Protein AF-A0A9E3L6K5-F1 (afdb_monomer_lite)

Foldseek 3Di:
DDPVVVVVCVVCVVVVVVVVVVVVVVVVVVVVVVVVVVVVLVVVCVVCVVLLVLLLVLLVVLLVLLVQCLPPDCPDPSNVVSVVVLVVSLPPSVVVRADPQLNVLSVQLVVVVVCVVVDVDDSVSSVVSSVSNNVRSVVSNCVVVVVSVPDPD

Structure (mmCIF, N/CA/C/O backbone):
data_AF-A0A9E3L6K5-F1
#
_entry.id   AF-A0A9E3L6K5-F1
#
loop_
_atom_site.group_PDB
_atom_site.id
_atom_site.type_symbol
_atom_site.label_atom_id
_atom_site.label_alt_id
_atom_site.label_comp_id
_atom_site.label_asym_id
_atom_site.label_entity_id
_atom_site.label_seq_id
_atom_site.pdbx_PDB_ins_code
_atom_site.Cartn_x
_atom_site.Cartn_y
_atom_site.Cartn_z
_atom_site.occupancy
_atom_site.B_iso_or_equiv
_atom_site.auth_seq_id
_atom_site.auth_comp_id
_atom_site.auth_asym_id
_atom_site.auth_atom_id
_atom_site.pdbx_PDB_model_num
ATOM 1 N N . MET A 1 1 ? 64.527 -4.926 -43.578 1.00 55.56 1 MET A N 1
ATOM 2 C CA . MET A 1 1 ? 63.138 -5.285 -43.937 1.00 55.56 1 MET A CA 1
ATOM 3 C C . MET A 1 1 ? 63.148 -5.654 -45.409 1.00 55.56 1 MET A C 1
ATOM 5 O O . MET A 1 1 ? 63.644 -4.850 -46.189 1.00 55.56 1 MET A O 1
ATOM 9 N N . SER A 1 2 ? 62.782 -6.885 -45.779 1.00 75.31 2 SER A N 1
ATOM 10 C CA . SER A 1 2 ? 62.914 -7.322 -47.176 1.00 75.31 2 SER A CA 1
ATOM 11 C C . SER A 1 2 ? 61.797 -6.709 -48.038 1.00 75.31 2 SER A C 1
ATOM 13 O O . SER A 1 2 ? 60.708 -6.441 -47.515 1.00 75.31 2 SER A O 1
ATOM 15 N N . PRO A 1 3 ? 62.021 -6.497 -49.347 1.00 75.12 3 PRO A N 1
ATOM 16 C CA . PRO A 1 3 ? 60.997 -5.976 -50.257 1.00 75.12 3 PRO A CA 1
ATOM 17 C C . PRO A 1 3 ? 59.702 -6.804 -50.235 1.00 75.12 3 PRO A C 1
ATOM 19 O O . PRO A 1 3 ? 58.607 -6.257 -50.351 1.00 75.12 3 PRO A O 1
ATOM 22 N N . GLU A 1 4 ? 59.819 -8.113 -50.002 1.00 68.44 4 GLU A N 1
ATOM 23 C CA . GLU A 1 4 ? 58.682 -9.033 -49.901 1.00 68.44 4 GLU A CA 1
ATOM 24 C C . GLU A 1 4 ? 57.851 -8.811 -48.632 1.00 68.44 4 GLU A C 1
ATOM 26 O O . GLU A 1 4 ? 56.624 -8.794 -48.699 1.00 68.44 4 GLU A O 1
ATOM 31 N N . THR A 1 5 ? 58.494 -8.543 -47.487 1.00 59.88 5 THR A N 1
ATOM 32 C CA . THR A 1 5 ? 57.771 -8.212 -46.245 1.00 59.88 5 THR A CA 1
ATOM 33 C C . THR A 1 5 ? 57.036 -6.876 -46.322 1.00 59.88 5 THR A C 1
ATOM 35 O O . THR A 1 5 ? 55.954 -6.747 -45.759 1.00 59.88 5 THR A O 1
ATOM 38 N N . ALA A 1 6 ? 57.576 -5.894 -47.050 1.00 65.00 6 ALA A N 1
ATOM 39 C CA . ALA A 1 6 ? 56.924 -4.598 -47.223 1.00 65.00 6 ALA A CA 1
ATOM 40 C C . ALA A 1 6 ? 55.664 -4.718 -48.094 1.00 65.00 6 ALA A C 1
ATOM 42 O O . ALA A 1 6 ? 54.616 -4.207 -47.710 1.00 65.00 6 ALA A O 1
ATOM 43 N N . LYS A 1 7 ? 55.751 -5.464 -49.205 1.00 64.06 7 LYS A N 1
ATOM 44 C CA . LYS A 1 7 ? 54.631 -5.697 -50.127 1.00 64.06 7 LYS A CA 1
ATOM 45 C C . LYS A 1 7 ? 53.486 -6.479 -49.469 1.00 64.06 7 LYS A C 1
ATOM 47 O O . LYS A 1 7 ? 52.335 -6.072 -49.583 1.00 64.06 7 LYS A O 1
ATOM 52 N N . PHE A 1 8 ? 53.806 -7.529 -48.708 1.00 59.72 8 PHE A N 1
ATOM 53 C CA . PHE A 1 8 ? 52.830 -8.328 -47.953 1.00 59.72 8 PHE A CA 1
ATOM 54 C C . PHE A 1 8 ? 52.080 -7.503 -46.892 1.00 59.72 8 PHE A C 1
ATOM 56 O O . PHE A 1 8 ? 50.870 -7.646 -46.734 1.00 59.72 8 PHE A O 1
ATOM 63 N N . ILE A 1 9 ? 52.771 -6.589 -46.198 1.00 60.22 9 ILE A N 1
ATOM 64 C CA . ILE A 1 9 ? 52.148 -5.696 -45.207 1.00 60.22 9 ILE A CA 1
ATOM 65 C C . ILE A 1 9 ? 51.209 -4.683 -45.883 1.00 60.22 9 ILE A C 1
ATOM 67 O O . ILE A 1 9 ? 50.095 -4.480 -45.397 1.00 60.22 9 ILE A O 1
ATOM 71 N N . THR A 1 10 ? 51.606 -4.073 -47.006 1.00 63.47 10 THR A N 1
ATOM 72 C CA . THR A 1 10 ? 50.730 -3.150 -47.755 1.00 63.47 10 THR A CA 1
ATOM 73 C C . THR A 1 10 ? 49.541 -3.842 -48.409 1.00 63.47 10 THR A C 1
ATOM 75 O O . THR A 1 10 ? 48.474 -3.240 -48.463 1.00 63.47 10 THR A O 1
ATOM 78 N N . ASP A 1 11 ? 49.683 -5.094 -48.846 1.00 64.75 11 ASP A N 1
ATOM 79 C CA . ASP A 1 11 ? 48.582 -5.846 -49.453 1.00 64.75 11 ASP A CA 1
ATOM 80 C C . ASP A 1 11 ? 47.553 -6.304 -48.403 1.00 64.75 11 ASP A C 1
ATOM 82 O O . ASP A 1 11 ? 46.368 -6.357 -48.708 1.00 64.75 11 ASP A O 1
ATOM 86 N N . ILE A 1 12 ? 47.958 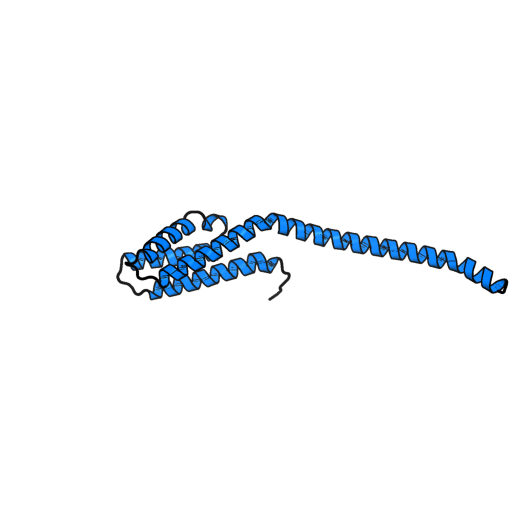-6.571 -47.150 1.00 58.19 12 ILE A N 1
ATOM 87 C CA . ILE A 1 12 ? 47.061 -7.033 -46.065 1.00 58.19 12 ILE A CA 1
ATOM 88 C C . ILE A 1 12 ? 46.442 -5.876 -45.260 1.00 58.19 12 ILE A C 1
ATOM 90 O O . ILE A 1 12 ? 45.324 -5.991 -44.750 1.00 58.19 12 ILE A O 1
ATOM 94 N N . SER A 1 13 ? 47.135 -4.736 -45.174 1.00 62.00 13 SER A N 1
ATOM 95 C CA . SER A 1 13 ? 46.684 -3.508 -44.499 1.00 62.00 13 SER A CA 1
ATOM 96 C C . SER A 1 13 ? 45.252 -3.048 -44.858 1.00 62.00 13 SER A C 1
ATOM 98 O O . SER A 1 13 ? 44.471 -2.778 -43.932 1.00 62.00 13 SER A O 1
ATOM 100 N N . PRO A 1 14 ? 44.836 -2.984 -46.141 1.00 66.06 14 PRO A N 1
ATOM 101 C CA . PRO A 1 14 ? 43.479 -2.574 -46.495 1.00 66.06 14 PRO A CA 1
ATOM 102 C C . PRO A 1 14 ? 42.423 -3.602 -46.070 1.00 66.06 14 PRO A C 1
ATOM 104 O O . PRO A 1 14 ? 41.329 -3.203 -45.676 1.00 66.06 14 PRO A O 1
ATOM 107 N N . PHE A 1 15 ? 42.747 -4.902 -46.055 1.00 66.50 15 PHE A N 1
ATOM 108 C CA . PHE A 1 15 ? 41.830 -5.941 -45.568 1.00 66.50 15 PHE A CA 1
ATOM 109 C C . PHE A 1 15 ? 41.621 -5.856 -44.053 1.00 66.50 15 PHE A C 1
ATOM 111 O O . PHE A 1 15 ? 40.489 -5.978 -43.587 1.00 66.50 15 PHE A O 1
ATOM 118 N N . GLY A 1 16 ? 42.679 -5.576 -43.285 1.00 71.12 16 GLY A N 1
ATOM 119 C CA . GLY A 1 16 ? 42.566 -5.329 -41.843 1.00 71.12 16 GLY A CA 1
ATOM 120 C C . GLY A 1 16 ? 41.724 -4.089 -41.524 1.00 71.12 16 GLY A C 1
ATOM 121 O O . GLY A 1 16 ? 40.892 -4.115 -40.617 1.00 71.12 16 GLY A O 1
ATOM 122 N N . THR A 1 17 ? 41.885 -3.027 -42.317 1.00 75.75 17 THR A N 1
ATOM 123 C CA . THR A 1 17 ? 41.154 -1.763 -42.136 1.00 75.75 17 THR A CA 1
ATOM 124 C C . THR A 1 17 ? 39.678 -1.914 -42.508 1.00 75.75 17 THR A C 1
ATOM 126 O O . THR A 1 17 ? 38.808 -1.550 -41.719 1.00 75.75 17 THR A O 1
ATOM 129 N N . ALA A 1 18 ? 39.380 -2.523 -43.660 1.00 77.44 18 ALA A N 1
ATOM 130 C CA . ALA A 1 18 ? 38.011 -2.778 -44.103 1.00 77.44 18 ALA A CA 1
ATOM 131 C C . ALA A 1 18 ? 37.250 -3.687 -43.123 1.00 77.44 18 ALA A C 1
ATOM 133 O O . ALA A 1 18 ? 36.101 -3.402 -42.779 1.00 77.44 18 ALA A O 1
ATOM 134 N N . LEU A 1 19 ? 37.899 -4.742 -42.616 1.00 78.88 19 LEU A N 1
ATOM 135 C CA . LEU A 1 19 ? 37.306 -5.632 -41.619 1.00 78.88 19 LEU A CA 1
ATOM 136 C C . LEU A 1 19 ? 36.992 -4.889 -40.312 1.00 78.88 19 LEU A C 1
ATOM 138 O O . LEU A 1 19 ? 35.889 -5.028 -39.783 1.00 78.88 19 LEU A O 1
ATOM 142 N N . ALA A 1 20 ? 37.916 -4.062 -39.815 1.00 81.44 20 ALA A N 1
ATOM 143 C CA . ALA A 1 20 ? 37.701 -3.269 -38.606 1.00 81.44 20 ALA A CA 1
ATOM 144 C C . ALA A 1 20 ? 36.533 -2.279 -38.757 1.00 81.44 20 ALA A C 1
ATOM 146 O O . ALA A 1 20 ? 35.725 -2.142 -37.837 1.00 81.44 20 ALA A O 1
ATOM 147 N N . THR A 1 21 ? 36.390 -1.632 -39.921 1.00 87.06 21 THR A N 1
ATOM 148 C CA . THR A 1 21 ? 35.259 -0.733 -40.203 1.00 87.06 21 THR A CA 1
ATOM 149 C C . THR A 1 21 ? 33.921 -1.472 -40.174 1.00 87.06 21 THR A C 1
ATOM 151 O O . THR A 1 21 ? 32.975 -0.988 -39.553 1.00 87.06 21 THR A O 1
ATOM 154 N N . VAL A 1 22 ? 33.832 -2.657 -40.790 1.00 88.06 22 VAL A N 1
ATOM 155 C CA . VAL A 1 22 ? 32.596 -3.460 -40.802 1.00 88.06 22 VAL A CA 1
ATOM 156 C C . VAL A 1 22 ? 32.246 -3.949 -39.398 1.00 88.06 22 VAL A C 1
ATOM 158 O O . VAL A 1 22 ? 31.102 -3.806 -38.968 1.00 88.06 22 VAL A O 1
ATOM 161 N N . VAL A 1 23 ? 33.223 -4.469 -38.652 1.00 89.38 23 VAL A N 1
ATOM 162 C CA . VAL A 1 23 ? 33.015 -4.920 -37.266 1.00 89.38 23 VAL A CA 1
ATOM 163 C C . VAL A 1 23 ? 32.563 -3.759 -36.377 1.00 89.38 23 VAL A C 1
ATOM 165 O O . VAL A 1 23 ? 31.603 -3.908 -35.621 1.00 89.38 23 VAL A O 1
ATOM 168 N N . GLY A 1 24 ? 33.192 -2.587 -36.507 1.00 89.81 24 GLY A N 1
ATOM 169 C CA . GLY A 1 24 ? 32.792 -1.377 -35.791 1.00 89.81 24 GLY A CA 1
ATOM 170 C C . GLY A 1 24 ? 31.364 -0.942 -36.127 1.00 89.81 24 GLY A C 1
ATOM 171 O O . GLY A 1 24 ? 30.572 -0.685 -35.222 1.00 89.81 24 GLY A O 1
ATOM 172 N N . ALA A 1 25 ? 30.996 -0.929 -37.411 1.00 92.25 25 ALA A N 1
ATOM 173 C CA . ALA A 1 25 ? 29.647 -0.577 -37.853 1.00 92.25 25 ALA A CA 1
ATOM 174 C C . ALA A 1 25 ? 28.583 -1.554 -37.321 1.00 92.25 25 ALA A C 1
ATOM 176 O O . ALA A 1 25 ? 27.535 -1.120 -36.841 1.00 92.25 25 ALA A O 1
ATOM 177 N N . VAL A 1 26 ? 28.863 -2.863 -37.339 1.00 92.12 26 VAL A N 1
ATOM 178 C CA . VAL A 1 26 ? 27.971 -3.889 -36.774 1.00 92.12 26 VAL A CA 1
ATOM 179 C C . VAL A 1 26 ? 27.826 -3.715 -35.261 1.00 92.12 26 VAL A C 1
ATOM 181 O O . VAL A 1 26 ? 26.710 -3.763 -34.746 1.00 92.12 26 VAL A O 1
ATOM 184 N N . TRP A 1 27 ? 28.922 -3.463 -34.541 1.00 93.06 27 TRP A N 1
ATOM 185 C CA . TRP A 1 27 ? 28.885 -3.212 -33.099 1.00 93.06 27 TRP A CA 1
ATOM 186 C C . TRP A 1 27 ? 28.060 -1.968 -32.747 1.00 93.06 27 TRP A C 1
ATOM 188 O O . TRP A 1 27 ? 27.216 -2.018 -31.849 1.00 93.06 27 TRP A O 1
ATOM 198 N N . ILE A 1 28 ? 28.247 -0.867 -33.482 1.00 92.69 28 ILE A N 1
ATOM 199 C CA . ILE A 1 28 ? 27.463 0.365 -33.323 1.00 92.69 28 ILE A CA 1
ATOM 200 C C . ILE A 1 28 ? 25.979 0.093 -33.590 1.00 92.69 28 ILE A C 1
ATOM 202 O O . ILE A 1 28 ? 25.136 0.483 -32.787 1.00 92.69 28 ILE A O 1
ATOM 206 N N . ALA A 1 29 ? 25.642 -0.626 -34.665 1.00 89.56 29 ALA A N 1
ATOM 207 C CA . ALA A 1 29 ? 24.254 -0.966 -34.967 1.00 89.56 29 ALA A CA 1
ATOM 208 C C . ALA A 1 29 ? 23.626 -1.805 -33.841 1.00 89.56 29 ALA A C 1
ATOM 210 O O . ALA A 1 29 ? 22.554 -1.469 -33.337 1.00 89.56 29 ALA A O 1
ATOM 211 N N . LEU A 1 30 ? 24.311 -2.861 -33.387 1.00 89.44 30 LEU A N 1
ATOM 212 C CA . LEU A 1 30 ? 23.829 -3.721 -32.303 1.00 89.44 30 LEU A CA 1
ATOM 213 C C . LEU A 1 30 ? 23.633 -2.952 -30.991 1.00 89.44 30 LEU A C 1
ATOM 215 O O . LEU A 1 30 ? 22.612 -3.126 -30.327 1.00 89.44 30 LEU A O 1
ATOM 219 N N . THR A 1 31 ? 24.589 -2.104 -30.610 1.00 88.88 31 THR A N 1
ATOM 220 C CA . THR A 1 31 ? 24.503 -1.305 -29.377 1.00 88.88 31 THR A CA 1
ATOM 221 C C . THR A 1 31 ? 23.418 -0.237 -29.461 1.00 88.88 31 THR A C 1
ATOM 223 O O . THR A 1 31 ? 22.675 -0.065 -28.499 1.00 88.88 31 THR A O 1
ATOM 226 N N . TYR A 1 32 ? 23.242 0.406 -30.615 1.00 86.38 32 TYR A N 1
ATOM 227 C CA . TYR A 1 32 ? 22.177 1.381 -30.842 1.00 86.38 32 TYR A CA 1
ATOM 228 C C . TYR A 1 32 ? 20.780 0.751 -30.740 1.00 86.38 32 TYR A C 1
ATOM 230 O O . TYR A 1 32 ? 19.917 1.269 -30.030 1.00 86.38 32 TYR A O 1
ATOM 238 N N . PHE A 1 33 ? 20.557 -0.402 -31.383 1.00 83.69 33 PHE A N 1
ATOM 239 C CA . PHE A 1 33 ? 19.268 -1.100 -31.305 1.00 83.69 33 PHE A CA 1
ATOM 240 C C . PHE A 1 33 ? 18.977 -1.673 -29.912 1.00 83.69 33 PHE A C 1
ATOM 242 O O . PHE A 1 33 ? 17.814 -1.706 -29.508 1.00 83.69 33 PHE A O 1
ATOM 249 N N . ARG A 1 34 ? 20.002 -2.105 -29.163 1.00 78.81 34 ARG A N 1
ATOM 250 C CA . ARG A 1 34 ? 19.847 -2.506 -27.753 1.00 78.81 34 ARG A CA 1
ATOM 251 C C . ARG A 1 34 ? 19.511 -1.301 -26.869 1.00 78.81 34 ARG A C 1
ATOM 253 O O . ARG A 1 34 ? 18.480 -1.313 -26.207 1.00 78.81 34 ARG A O 1
ATOM 260 N N . GLY A 1 35 ? 20.289 -0.223 -26.965 1.00 77.69 35 GLY A N 1
ATOM 261 C CA . GLY A 1 35 ? 20.095 0.987 -26.164 1.00 77.69 35 GLY A CA 1
ATOM 262 C C . GLY A 1 35 ? 18.750 1.679 -26.396 1.00 77.69 35 GLY A C 1
ATOM 263 O O . GLY A 1 35 ? 18.174 2.216 -25.456 1.00 77.69 35 GLY A O 1
ATOM 264 N N . GLN A 1 36 ? 18.195 1.630 -27.613 1.00 79.06 36 GLN A N 1
ATOM 265 C CA . GLN A 1 36 ? 16.855 2.169 -27.871 1.00 79.06 36 GLN A CA 1
ATOM 266 C C . GLN A 1 36 ? 15.744 1.409 -27.139 1.00 79.06 36 GLN A C 1
ATOM 268 O O . GLN A 1 36 ? 14.805 2.039 -26.652 1.00 79.06 36 GLN A O 1
ATOM 273 N N . LYS A 1 37 ? 15.841 0.077 -27.045 1.00 74.81 37 LYS A N 1
ATOM 274 C CA . LYS A 1 37 ? 14.852 -0.730 -26.315 1.00 74.81 37 LYS A CA 1
ATOM 275 C C . LYS A 1 37 ? 14.910 -0.433 -24.820 1.00 74.81 37 LYS A C 1
ATOM 277 O O . LYS A 1 37 ? 13.872 -0.161 -24.221 1.00 74.81 37 LYS A O 1
ATOM 282 N N . ASP A 1 38 ? 16.114 -0.392 -24.260 1.00 77.62 38 ASP A N 1
ATOM 283 C CA . ASP A 1 38 ? 16.318 -0.114 -22.837 1.00 77.62 38 ASP A CA 1
ATOM 284 C C . ASP A 1 38 ? 15.869 1.312 -22.480 1.00 77.62 38 ASP A C 1
ATOM 286 O O . ASP A 1 38 ? 15.168 1.521 -21.492 1.00 77.62 38 ASP A O 1
ATOM 290 N N . ALA A 1 39 ? 16.174 2.297 -23.333 1.00 79.88 39 ALA A N 1
ATOM 291 C CA . ALA A 1 39 ? 15.734 3.677 -23.144 1.00 79.88 39 ALA A CA 1
ATOM 292 C C . ALA A 1 39 ? 14.208 3.837 -23.241 1.00 79.88 39 ALA A C 1
ATOM 294 O O . ALA A 1 39 ? 13.635 4.659 -22.526 1.00 79.88 39 ALA A O 1
ATOM 295 N N . ALA A 1 40 ? 13.533 3.077 -24.110 1.00 79.25 40 ALA A N 1
ATOM 296 C CA . ALA A 1 40 ? 12.075 3.111 -24.216 1.00 79.25 40 ALA A CA 1
ATOM 297 C C . ALA A 1 40 ? 11.401 2.537 -22.959 1.00 79.25 40 ALA A C 1
ATOM 299 O O . ALA A 1 40 ? 10.480 3.157 -22.429 1.00 79.25 40 ALA A O 1
ATOM 300 N N . ILE A 1 41 ? 11.897 1.406 -22.446 1.00 78.06 41 ILE A N 1
ATOM 301 C CA . ILE A 1 41 ? 11.411 0.801 -21.196 1.00 78.06 41 ILE A CA 1
ATOM 302 C C . ILE A 1 41 ? 11.649 1.754 -20.018 1.00 78.06 41 ILE A C 1
ATOM 304 O O . ILE A 1 41 ? 10.723 2.031 -19.257 1.00 78.06 41 ILE A O 1
ATOM 308 N N . ALA A 1 42 ? 12.850 2.333 -19.917 1.00 81.25 42 ALA A N 1
ATOM 309 C CA . ALA A 1 42 ? 13.186 3.285 -18.862 1.00 81.25 42 ALA A CA 1
ATOM 310 C C . ALA A 1 42 ? 12.287 4.533 -18.889 1.00 81.25 42 ALA A C 1
ATOM 312 O O . ALA A 1 42 ? 11.819 4.973 -17.845 1.00 81.25 42 ALA A O 1
ATOM 313 N N . ARG A 1 43 ? 11.977 5.083 -20.071 1.00 81.56 43 ARG A N 1
ATOM 314 C CA . ARG A 1 43 ? 11.059 6.232 -20.198 1.00 81.56 43 ARG A CA 1
ATOM 315 C C . ARG A 1 43 ? 9.638 5.897 -19.760 1.00 81.56 43 ARG A C 1
ATOM 317 O O . ARG A 1 43 ? 9.004 6.720 -19.107 1.00 81.56 43 ARG A O 1
ATOM 324 N N . LEU A 1 44 ? 9.139 4.712 -20.112 1.00 80.38 44 LEU A N 1
ATOM 325 C CA . LEU A 1 44 ? 7.821 4.260 -19.664 1.00 80.38 44 LEU A CA 1
ATOM 326 C C . LEU A 1 44 ? 7.788 4.114 -18.140 1.00 80.38 44 LEU A C 1
ATOM 328 O O . LEU A 1 44 ? 6.845 4.584 -17.508 1.00 80.38 44 LEU A O 1
ATOM 332 N N . PHE A 1 45 ? 8.833 3.542 -17.546 1.00 79.94 45 PHE A N 1
ATOM 333 C CA . PHE A 1 45 ? 8.953 3.433 -16.095 1.00 79.94 45 PHE A CA 1
ATOM 334 C C . PHE A 1 45 ? 9.009 4.806 -15.410 1.00 79.94 45 PHE A C 1
ATOM 336 O O . PHE A 1 45 ? 8.184 5.087 -14.543 1.00 79.94 45 PHE A O 1
ATOM 343 N N . GLU A 1 46 ? 9.894 5.702 -15.854 1.00 84.88 46 GLU A N 1
ATOM 344 C CA . GLU A 1 46 ? 10.001 7.066 -15.313 1.00 84.88 46 GLU A CA 1
ATOM 345 C C . GLU A 1 46 ? 8.689 7.852 -15.461 1.00 84.88 46 GLU A C 1
ATOM 347 O O . GLU A 1 46 ? 8.328 8.620 -14.574 1.00 84.88 46 GLU A O 1
ATOM 352 N N . SER A 1 47 ? 7.913 7.618 -16.527 1.00 88.19 47 SER A N 1
ATOM 353 C CA . SER A 1 47 ? 6.593 8.245 -16.687 1.00 88.19 47 SER A CA 1
ATOM 354 C C . SER A 1 47 ? 5.541 7.734 -15.693 1.00 88.19 47 SER A C 1
ATOM 356 O O . SER A 1 47 ? 4.639 8.481 -15.321 1.00 88.19 47 SER A O 1
ATOM 358 N N . ARG A 1 48 ? 5.658 6.477 -15.239 1.00 89.12 48 ARG A N 1
ATOM 359 C CA . ARG A 1 48 ? 4.750 5.852 -14.258 1.00 89.12 48 ARG A CA 1
ATOM 360 C C . ARG A 1 48 ? 5.199 6.060 -12.813 1.00 89.12 48 ARG A C 1
ATOM 362 O O . ARG A 1 48 ? 4.396 5.893 -11.900 1.00 89.12 48 ARG A O 1
ATOM 369 N N . LYS A 1 49 ? 6.456 6.446 -12.601 1.00 89.88 49 LYS A N 1
ATOM 370 C CA . LYS A 1 49 ? 7.064 6.627 -11.282 1.00 89.88 49 LYS A CA 1
ATOM 371 C C . LYS A 1 49 ? 6.242 7.500 -10.319 1.00 89.88 49 LYS A C 1
ATOM 373 O O . LYS A 1 49 ? 6.045 7.042 -9.198 1.00 89.88 49 LYS A O 1
ATOM 378 N N . PRO A 1 50 ? 5.667 8.657 -10.716 1.00 93.62 50 PRO A N 1
ATOM 379 C CA . PRO A 1 50 ? 4.859 9.461 -9.793 1.00 93.62 50 PRO A CA 1
ATOM 380 C C . PRO A 1 50 ? 3.633 8.714 -9.251 1.00 93.62 50 PRO A C 1
ATOM 382 O O . PRO A 1 50 ? 3.278 8.859 -8.084 1.00 93.62 50 PRO A O 1
ATOM 385 N N . PHE A 1 51 ? 2.998 7.891 -10.091 1.00 93.25 51 PHE A N 1
ATOM 386 C CA . PHE A 1 51 ? 1.865 7.063 -9.683 1.00 93.25 51 PHE A CA 1
ATOM 387 C C . PHE A 1 51 ? 2.310 5.950 -8.728 1.00 93.25 51 PHE A C 1
ATOM 389 O O . PHE A 1 51 ? 1.697 5.763 -7.682 1.00 93.25 51 PHE A O 1
ATOM 396 N N . LEU A 1 52 ? 3.403 5.254 -9.055 1.00 92.50 52 LEU A N 1
ATOM 397 C CA . LEU A 1 52 ? 3.941 4.175 -8.221 1.00 92.50 52 LEU A CA 1
ATOM 398 C C . LEU A 1 52 ? 4.377 4.686 -6.841 1.00 92.50 52 LEU A C 1
ATOM 400 O O . LEU A 1 52 ? 4.082 4.057 -5.828 1.00 92.50 52 LEU A O 1
ATOM 404 N N . GLU A 1 53 ? 5.032 5.846 -6.780 1.00 94.38 53 GLU A N 1
ATOM 405 C CA . GLU A 1 53 ? 5.429 6.487 -5.522 1.00 94.38 53 GLU A CA 1
ATOM 406 C C . GLU A 1 53 ? 4.214 6.876 -4.669 1.00 94.38 53 GLU A C 1
ATOM 408 O O . GLU A 1 53 ? 4.214 6.642 -3.457 1.00 94.38 53 GLU A O 1
ATOM 413 N N . LEU A 1 54 ? 3.158 7.418 -5.289 1.00 95.81 54 LEU A N 1
ATOM 414 C CA . LEU A 1 54 ? 1.904 7.715 -4.596 1.00 95.81 54 LEU A CA 1
ATOM 415 C C . LEU A 1 54 ? 1.242 6.437 -4.065 1.00 95.81 54 LEU A C 1
ATOM 417 O O . LEU A 1 54 ? 0.833 6.407 -2.905 1.00 95.81 54 LEU A O 1
ATOM 421 N N . GLN A 1 55 ? 1.188 5.381 -4.879 1.00 95.94 55 GLN A N 1
ATOM 422 C CA . GLN A 1 55 ? 0.644 4.085 -4.485 1.00 95.94 55 GLN A CA 1
ATOM 423 C C . GLN A 1 55 ? 1.405 3.507 -3.289 1.00 95.94 55 GLN A C 1
ATOM 425 O O . GLN A 1 55 ? 0.795 3.186 -2.274 1.00 95.94 55 GLN A O 1
ATOM 430 N N . LEU A 1 56 ? 2.740 3.457 -3.352 1.00 95.88 56 LEU A N 1
ATOM 431 C CA . LEU A 1 56 ? 3.576 2.959 -2.258 1.00 95.88 56 LEU A CA 1
ATOM 432 C C . LEU A 1 56 ? 3.361 3.760 -0.969 1.00 95.88 56 LEU A C 1
ATOM 434 O O . LEU A 1 56 ? 3.254 3.175 0.114 1.00 95.88 56 LEU A O 1
ATOM 438 N N . LYS A 1 57 ? 3.275 5.091 -1.077 1.00 97.38 57 LYS A N 1
ATOM 439 C CA . LYS A 1 57 ? 3.007 5.973 0.062 1.00 97.38 57 LYS A CA 1
ATOM 440 C C . LYS A 1 57 ? 1.658 5.649 0.705 1.00 97.38 57 LYS A C 1
ATOM 442 O O . LYS A 1 57 ? 1.612 5.400 1.909 1.00 97.38 57 LYS A O 1
ATOM 447 N N . LEU A 1 58 ? 0.584 5.640 -0.083 1.00 98.25 58 LEU A N 1
ATOM 448 C CA . LEU A 1 58 ? -0.773 5.416 0.418 1.00 98.25 58 LEU A CA 1
ATOM 449 C C . LEU A 1 58 ? -0.962 3.993 0.945 1.00 98.25 58 LEU A C 1
ATOM 451 O O . LEU A 1 58 ? -1.608 3.807 1.973 1.00 98.25 58 LEU A O 1
ATOM 455 N N . TYR A 1 59 ? -0.344 2.994 0.316 1.00 98.00 59 TYR A N 1
ATOM 456 C CA . TYR A 1 59 ? -0.386 1.610 0.787 1.00 98.00 59 TYR A CA 1
ATOM 457 C C . TYR A 1 59 ? 0.332 1.460 2.130 1.00 98.00 59 TYR A C 1
ATOM 459 O O . TYR A 1 59 ? -0.195 0.845 3.056 1.00 98.00 59 TYR A O 1
ATOM 467 N N . THR A 1 60 ? 1.513 2.070 2.269 1.00 97.69 60 THR A N 1
ATOM 468 C CA . THR A 1 60 ? 2.269 2.051 3.530 1.00 97.69 60 THR A CA 1
ATOM 469 C C . THR A 1 60 ? 1.492 2.737 4.648 1.00 97.69 60 THR A C 1
ATOM 471 O O . THR A 1 60 ? 1.413 2.218 5.761 1.00 97.69 60 THR A O 1
ATOM 474 N N . GLU A 1 61 ? 0.893 3.892 4.360 1.00 98.31 61 GLU A N 1
ATOM 475 C CA . GLU A 1 61 ? 0.060 4.605 5.324 1.00 98.31 61 GLU A CA 1
ATOM 476 C C . GLU A 1 61 ? -1.166 3.776 5.726 1.00 98.31 61 GLU A C 1
ATOM 478 O O . GLU A 1 61 ? -1.439 3.616 6.914 1.00 98.31 61 GLU A O 1
ATOM 483 N N . THR A 1 62 ? -1.855 3.180 4.754 1.00 98.56 62 THR A N 1
ATOM 484 C CA . THR A 1 62 ? -3.023 2.323 4.991 1.00 98.56 62 THR A CA 1
ATOM 485 C C . THR A 1 62 ? -2.676 1.151 5.904 1.00 98.56 62 THR A C 1
ATOM 487 O O . THR A 1 62 ? -3.376 0.923 6.889 1.00 98.56 62 THR A O 1
ATOM 490 N N . ALA A 1 63 ? -1.557 0.463 5.655 1.00 98.25 63 ALA A N 1
ATOM 491 C CA . ALA A 1 63 ? -1.090 -0.626 6.510 1.00 98.25 63 ALA A CA 1
ATOM 492 C C . ALA A 1 63 ? -0.822 -0.163 7.955 1.00 98.25 63 ALA A C 1
ATOM 494 O O . ALA A 1 63 ? -1.204 -0.842 8.908 1.00 98.25 63 ALA A O 1
ATOM 495 N N . GLN A 1 64 ? -0.204 1.009 8.136 1.00 98.06 64 GLN A N 1
ATOM 496 C CA . GLN A 1 64 ? 0.057 1.569 9.466 1.00 98.06 64 GLN A CA 1
ATOM 497 C C . GLN A 1 64 ? -1.237 1.913 10.209 1.00 98.06 64 GLN A C 1
ATOM 499 O O . GLN A 1 64 ? -1.378 1.582 11.386 1.00 98.06 64 GLN A O 1
ATOM 504 N N . ILE A 1 65 ? -2.180 2.572 9.534 1.00 98.38 65 ILE A N 1
ATOM 505 C CA . ILE A 1 65 ? -3.461 2.970 10.124 1.00 98.38 65 ILE A CA 1
ATOM 506 C C . ILE A 1 65 ? -4.307 1.742 10.474 1.00 98.38 65 ILE A C 1
ATOM 508 O O . ILE A 1 65 ? -4.832 1.665 11.584 1.00 98.38 65 ILE A O 1
ATOM 512 N N . ALA A 1 66 ? -4.374 0.752 9.582 1.00 97.56 66 ALA A N 1
ATOM 513 C CA . ALA A 1 66 ? -5.079 -0.502 9.827 1.00 97.56 66 ALA A CA 1
ATOM 514 C C . ALA A 1 66 ? -4.471 -1.281 11.008 1.00 97.56 66 ALA A C 1
ATOM 516 O O . ALA A 1 66 ? -5.202 -1.756 11.875 1.00 97.56 66 ALA A O 1
ATOM 517 N N . GLY A 1 67 ? -3.139 -1.338 11.115 1.00 96.62 67 GLY A N 1
ATOM 518 C CA . GLY A 1 67 ? -2.466 -1.954 12.262 1.00 96.62 67 GLY A CA 1
ATOM 519 C C . GLY A 1 67 ? -2.786 -1.262 13.593 1.00 96.62 67 GLY A C 1
ATOM 520 O O . GLY A 1 67 ? -3.018 -1.932 14.598 1.00 96.62 67 GLY A O 1
ATOM 521 N N . ARG A 1 68 ? -2.872 0.076 13.609 1.00 96.50 68 ARG A N 1
ATOM 522 C CA . ARG A 1 68 ? -3.277 0.825 14.814 1.00 96.50 68 ARG A CA 1
ATOM 523 C C . ARG A 1 68 ? -4.708 0.514 15.235 1.00 96.50 68 ARG A C 1
ATOM 525 O O . ARG A 1 68 ? -4.954 0.396 16.427 1.00 96.50 68 ARG A O 1
ATOM 532 N N . LEU A 1 69 ? -5.628 0.343 14.285 1.00 95.19 69 LEU A N 1
ATOM 533 C CA . LEU A 1 69 ? -7.022 -0.011 14.580 1.00 95.19 69 LEU A CA 1
ATOM 534 C C . LEU A 1 69 ? -7.165 -1.359 15.291 1.00 95.19 69 LEU A C 1
ATOM 536 O O . LEU A 1 69 ? -8.086 -1.533 16.081 1.00 95.19 69 LEU A O 1
ATOM 540 N N . VAL A 1 70 ? -6.257 -2.296 15.029 1.00 94.38 70 VAL A N 1
ATOM 541 C CA . VAL A 1 70 ? -6.250 -3.604 15.692 1.00 94.38 70 VAL A CA 1
ATOM 542 C C . VAL A 1 70 ? -5.718 -3.511 17.123 1.00 94.38 70 VAL A C 1
ATOM 544 O O . VAL A 1 70 ? -6.253 -4.158 18.018 1.00 94.38 70 VAL A O 1
ATOM 547 N N . VAL A 1 71 ? -4.658 -2.726 17.338 1.00 92.69 71 VAL A N 1
ATOM 548 C CA . VAL A 1 71 ? -3.902 -2.711 18.605 1.00 92.69 71 VAL A CA 1
ATOM 549 C C . VAL A 1 71 ? -4.435 -1.683 19.606 1.00 92.69 71 VAL A C 1
ATOM 551 O O . VAL A 1 71 ? -4.353 -1.899 20.816 1.00 92.69 71 VAL A O 1
ATOM 554 N N . ALA A 1 72 ? -4.947 -0.547 19.131 1.00 89.88 72 ALA A N 1
ATOM 555 C CA . ALA A 1 72 ? -5.420 0.521 19.999 1.00 89.88 72 ALA A CA 1
ATOM 556 C C . ALA A 1 72 ? -6.729 0.130 20.701 1.00 89.88 72 ALA A C 1
ATOM 558 O O . ALA A 1 72 ? -7.627 -0.463 20.107 1.00 89.88 72 ALA A O 1
ATOM 559 N N . ASN A 1 73 ? -6.863 0.527 21.968 1.00 87.50 73 ASN A N 1
ATOM 560 C CA . ASN A 1 73 ? -8.125 0.401 22.692 1.00 87.50 73 ASN A CA 1
ATOM 561 C C . ASN A 1 73 ? -9.188 1.307 22.042 1.00 87.50 73 ASN A C 1
ATOM 563 O O . ASN A 1 73 ? -8.927 2.493 21.830 1.00 87.50 73 ASN A O 1
ATOM 567 N N . VAL A 1 74 ? -10.373 0.755 21.770 1.00 87.12 74 VAL A N 1
ATOM 568 C CA . VAL A 1 74 ? -11.493 1.410 21.071 1.00 87.12 74 VAL A CA 1
ATOM 569 C C . VAL A 1 74 ? -11.912 2.740 21.712 1.00 87.12 74 VAL A C 1
ATOM 571 O O . VAL A 1 74 ? -12.282 3.679 21.004 1.00 87.12 74 VAL A O 1
ATOM 574 N N . ASP A 1 75 ? -11.797 2.863 23.035 1.00 87.19 75 ASP A N 1
ATOM 575 C CA . ASP A 1 75 ? -12.177 4.082 23.759 1.00 87.19 75 ASP A CA 1
ATOM 576 C C . ASP A 1 75 ? -11.101 5.181 23.718 1.00 87.19 75 ASP A C 1
ATOM 578 O O . ASP A 1 75 ? -11.377 6.346 24.035 1.00 87.19 75 ASP A O 1
ATOM 582 N N . ASN A 1 76 ? -9.878 4.833 23.308 1.00 91.62 76 ASN A N 1
ATOM 583 C CA . ASN A 1 76 ? -8.748 5.751 23.261 1.00 91.62 76 ASN A CA 1
ATOM 584 C C . ASN A 1 76 ? -8.836 6.697 22.051 1.00 91.62 76 ASN A C 1
ATOM 586 O O . ASN A 1 76 ? -9.334 6.364 20.975 1.00 91.62 76 ASN A O 1
ATOM 590 N N . GLU A 1 77 ? -8.279 7.890 22.220 1.00 94.62 77 GLU A N 1
ATOM 591 C CA . GLU A 1 77 ? -8.164 8.900 21.174 1.00 94.62 77 GLU A CA 1
ATOM 592 C C . GLU A 1 77 ? -7.348 8.399 19.973 1.00 94.62 77 GLU A C 1
ATOM 594 O O . GLU A 1 77 ? -7.683 8.695 18.830 1.00 94.62 77 GLU A O 1
ATOM 599 N N . GLU A 1 78 ? -6.330 7.568 20.211 1.00 94.31 78 GLU A N 1
ATOM 600 C CA . GLU A 1 78 ? -5.539 6.946 19.143 1.00 94.31 78 GLU A CA 1
ATOM 601 C C . GLU A 1 78 ? -6.404 6.111 18.186 1.00 94.31 78 GLU A C 1
ATOM 603 O O . GLU A 1 78 ? -6.260 6.227 16.967 1.00 94.31 78 GLU A O 1
ATOM 608 N N . PHE A 1 79 ? -7.344 5.322 18.720 1.00 94.38 79 PHE A N 1
ATOM 609 C CA . PHE A 1 79 ? -8.260 4.530 17.902 1.00 94.38 79 PHE A CA 1
ATOM 610 C C . PHE A 1 79 ? -9.181 5.435 17.081 1.00 94.38 79 PHE A C 1
ATOM 612 O O . PHE A 1 79 ? -9.346 5.224 15.882 1.00 94.38 79 PHE A O 1
ATOM 619 N N . LYS A 1 80 ? -9.735 6.490 17.690 1.00 95.31 80 LYS A N 1
ATOM 620 C CA . LYS A 1 80 ? -10.617 7.448 17.000 1.00 95.31 80 LYS A CA 1
ATOM 621 C C . LYS A 1 80 ? -9.898 8.167 15.859 1.00 95.31 80 LYS A C 1
ATOM 623 O O . LYS A 1 80 ? -10.465 8.313 14.775 1.00 95.31 80 LYS A O 1
ATOM 628 N N . GLN A 1 81 ? -8.644 8.565 16.070 1.00 97.38 81 GLN A N 1
ATOM 629 C CA . GLN A 1 81 ? -7.814 9.188 15.038 1.00 97.38 81 GLN A CA 1
ATOM 630 C C . GLN A 1 81 ? -7.476 8.211 13.909 1.00 97.38 81 GLN A C 1
ATOM 632 O O . GLN A 1 81 ? -7.609 8.566 12.736 1.00 97.38 81 GLN A O 1
ATOM 637 N N . ALA A 1 82 ? -7.092 6.975 14.243 1.00 97.44 82 ALA A N 1
ATOM 638 C CA . ALA A 1 82 ? -6.841 5.932 13.253 1.00 97.44 82 ALA A CA 1
ATOM 639 C C . ALA A 1 82 ? -8.107 5.614 12.444 1.00 97.44 82 ALA A C 1
ATOM 641 O O . ALA A 1 82 ? -8.048 5.511 11.223 1.00 97.44 82 ALA A O 1
ATOM 642 N N . LEU A 1 83 ? -9.267 5.551 13.098 1.00 97.38 83 LEU A N 1
ATOM 643 C CA . LEU A 1 83 ? -10.554 5.295 12.459 1.00 97.38 83 LEU A CA 1
ATOM 644 C C . LEU A 1 83 ? -10.937 6.411 11.493 1.00 97.38 83 LEU A C 1
ATOM 646 O O . LEU A 1 83 ? -11.330 6.145 10.359 1.00 97.38 83 LEU A O 1
ATOM 650 N N . TYR A 1 84 ? -10.808 7.665 11.924 1.00 97.94 84 TYR A N 1
ATOM 651 C CA . TYR A 1 84 ? -11.068 8.804 11.055 1.00 97.94 84 TYR A CA 1
ATOM 652 C C . TYR A 1 84 ? -10.146 8.784 9.830 1.00 97.94 84 TYR A C 1
ATOM 654 O O . TYR A 1 84 ? -10.621 8.917 8.701 1.00 97.94 84 TYR A O 1
ATOM 662 N N . ARG A 1 85 ? -8.844 8.538 10.032 1.00 98.38 85 ARG A N 1
ATOM 663 C CA . ARG A 1 85 ? -7.880 8.461 8.930 1.00 98.38 85 ARG A CA 1
ATOM 664 C C . ARG A 1 85 ? -8.157 7.287 7.991 1.00 98.38 85 ARG A C 1
ATOM 666 O O . ARG A 1 85 ? -8.067 7.461 6.780 1.00 98.38 85 ARG A O 1
ATOM 673 N N . PHE A 1 86 ? -8.540 6.129 8.524 1.00 98.38 86 PHE A N 1
ATOM 674 C CA . PHE A 1 86 ? -8.938 4.969 7.728 1.00 98.38 86 PHE A CA 1
ATOM 675 C C . PHE A 1 86 ? -10.077 5.325 6.771 1.00 98.38 86 PHE A C 1
ATOM 677 O O . PHE A 1 86 ? -9.980 5.052 5.579 1.00 98.38 86 PHE A O 1
ATOM 684 N N . TRP A 1 87 ? -11.122 6.000 7.258 1.00 98.31 87 TRP A N 1
ATOM 685 C CA . TRP A 1 87 ? -12.236 6.399 6.399 1.00 98.31 87 TRP A CA 1
ATOM 686 C C . TRP A 1 87 ? -11.851 7.462 5.368 1.00 98.31 87 TRP A C 1
ATOM 688 O O . TRP A 1 87 ? -12.383 7.438 4.262 1.00 98.31 87 TRP A O 1
ATOM 698 N N . GLN A 1 88 ? -10.915 8.365 5.675 1.00 98.44 88 GLN A N 1
ATOM 699 C CA . GLN A 1 88 ? -10.376 9.282 4.664 1.00 98.44 88 GLN A CA 1
ATOM 700 C C . GLN A 1 88 ? -9.660 8.527 3.538 1.00 98.44 88 GLN A C 1
ATOM 702 O O . GLN A 1 88 ? -9.908 8.802 2.369 1.00 98.44 88 GLN A O 1
ATOM 707 N N . LEU A 1 89 ? -8.811 7.556 3.887 1.00 98.44 89 LEU A N 1
ATOM 708 C CA . LEU A 1 89 ? -8.128 6.715 2.903 1.00 98.44 89 LEU A CA 1
ATOM 709 C C . LEU A 1 89 ? -9.140 5.930 2.060 1.00 98.44 89 LEU A C 1
ATOM 711 O O . LEU A 1 89 ? -9.064 5.974 0.837 1.00 98.44 89 LEU A O 1
ATOM 715 N N . TYR A 1 90 ? -10.117 5.295 2.715 1.00 98.12 90 TYR A N 1
ATOM 716 C CA . TYR A 1 90 ? -11.163 4.485 2.088 1.00 98.12 90 TYR A CA 1
ATOM 717 C C . TYR A 1 90 ? -12.001 5.271 1.068 1.00 98.12 90 TYR A C 1
ATOM 719 O O . TYR A 1 90 ? -12.258 4.789 -0.027 1.00 98.12 90 TYR A O 1
ATOM 727 N N . TRP A 1 91 ? -12.465 6.475 1.418 1.00 97.00 91 TRP A N 1
ATOM 728 C CA . TRP A 1 91 ? -13.427 7.200 0.578 1.00 97.00 91 TRP A CA 1
ATOM 729 C C . TRP A 1 91 ? -12.793 8.056 -0.522 1.00 97.00 91 TRP A C 1
ATOM 731 O O . TRP A 1 91 ? -13.520 8.498 -1.413 1.00 97.00 91 TRP A O 1
ATOM 741 N N . SER A 1 92 ? -11.490 8.355 -0.460 1.00 95.69 92 SER A N 1
ATOM 742 C CA . SER A 1 92 ? -10.876 9.277 -1.421 1.00 95.69 92 SER A CA 1
ATOM 743 C C . SER A 1 92 ? -9.459 8.915 -1.845 1.00 95.69 92 SER A C 1
ATOM 745 O O . SER A 1 92 ? -9.231 8.673 -3.026 1.00 95.69 92 SER A O 1
ATOM 747 N N . GLU A 1 93 ? -8.491 8.936 -0.931 1.00 96.25 93 GLU A N 1
ATOM 748 C CA . GLU A 1 93 ? -7.076 8.914 -1.318 1.00 96.25 93 GLU A CA 1
ATOM 749 C C . GLU A 1 93 ? -6.668 7.574 -1.933 1.00 96.25 93 GLU A C 1
ATOM 751 O O . GLU A 1 93 ? -6.033 7.555 -2.988 1.00 96.25 93 GLU A O 1
ATOM 756 N N . LEU A 1 94 ? -7.060 6.460 -1.308 1.00 96.00 94 LEU A N 1
ATOM 757 C CA . LEU A 1 94 ? -6.658 5.125 -1.746 1.00 96.00 94 LEU A CA 1
ATOM 758 C C . LEU A 1 94 ? -7.371 4.704 -3.042 1.00 96.00 94 LEU A C 1
ATOM 760 O O . LEU A 1 94 ? -6.737 4.100 -3.905 1.00 96.00 94 LEU A O 1
ATOM 764 N N . ALA A 1 95 ? -8.616 5.150 -3.241 1.00 93.94 95 ALA A N 1
ATOM 765 C CA . ALA A 1 95 ? -9.426 4.892 -4.438 1.00 93.94 95 ALA A CA 1
ATOM 766 C C . ALA A 1 95 ? -8.779 5.371 -5.757 1.00 93.94 95 ALA A C 1
ATOM 768 O O . ALA A 1 95 ? -9.178 4.959 -6.844 1.00 93.94 95 ALA A O 1
ATOM 769 N N . VAL A 1 96 ? -7.779 6.257 -5.690 1.00 95.25 96 VAL A N 1
ATOM 770 C CA . VAL A 1 96 ? -7.043 6.749 -6.869 1.00 95.25 96 VAL A CA 1
ATOM 771 C C . VAL A 1 96 ? -5.981 5.753 -7.350 1.00 95.25 96 VAL A C 1
ATOM 773 O O . VAL A 1 96 ? -5.593 5.788 -8.518 1.00 95.25 96 VAL A O 1
ATOM 776 N N . VAL A 1 97 ? -5.471 4.903 -6.457 1.00 95.56 97 VAL A N 1
ATOM 777 C CA . VAL A 1 97 ? -4.275 4.078 -6.703 1.00 95.56 97 VAL A CA 1
ATOM 778 C C . VAL A 1 97 ? -4.474 2.591 -6.434 1.00 95.56 97 VAL A C 1
ATOM 780 O O . VAL A 1 97 ? -3.588 1.803 -6.773 1.00 95.56 97 VAL A O 1
ATOM 783 N N . GLU A 1 98 ? -5.576 2.212 -5.792 1.00 95.44 98 GLU A N 1
ATOM 784 C CA . GLU A 1 98 ? -5.838 0.827 -5.432 1.00 95.44 98 GLU A CA 1
ATOM 785 C C . GLU A 1 98 ? -6.213 -0.043 -6.625 1.00 95.44 98 GLU A C 1
ATOM 787 O O . GLU A 1 98 ? -6.793 0.403 -7.617 1.00 95.44 98 GLU A O 1
ATOM 792 N N . ASP A 1 99 ? -5.865 -1.317 -6.504 1.00 95.44 99 ASP A N 1
ATOM 793 C CA . ASP A 1 99 ? -6.411 -2.360 -7.351 1.00 95.44 99 ASP A CA 1
ATOM 794 C C . ASP A 1 99 ? -7.646 -2.996 -6.696 1.00 95.44 99 ASP A C 1
ATOM 796 O O . ASP A 1 99 ? -7.969 -2.777 -5.527 1.00 95.44 99 ASP A O 1
ATOM 800 N N . GLN A 1 100 ? -8.324 -3.846 -7.462 1.00 96.06 100 GLN A N 1
ATOM 801 C CA . GLN A 1 100 ? -9.547 -4.505 -7.020 1.00 96.06 100 GLN A CA 1
ATOM 802 C C . GLN A 1 100 ? -9.357 -5.408 -5.783 1.00 96.06 100 GLN A C 1
ATOM 804 O O . GLN A 1 100 ? -10.321 -5.682 -5.068 1.00 96.06 100 GLN A O 1
ATOM 809 N N . GLN A 1 101 ? -8.156 -5.941 -5.538 1.00 96.75 101 GLN A N 1
ATOM 810 C CA . GLN A 1 101 ? -7.909 -6.783 -4.364 1.00 96.75 101 GLN A CA 1
ATOM 811 C C . GLN A 1 101 ? -7.794 -5.925 -3.106 1.00 96.75 101 GLN A C 1
ATOM 813 O O . GLN A 1 101 ? -8.375 -6.276 -2.078 1.00 96.75 101 GLN A O 1
ATOM 818 N N . VAL A 1 102 ? -7.098 -4.792 -3.207 1.00 97.94 102 VAL A N 1
ATOM 819 C CA . VAL A 1 102 ? -6.978 -3.816 -2.119 1.00 97.94 102 VAL A CA 1
ATOM 820 C C . VAL A 1 102 ? -8.337 -3.202 -1.784 1.00 97.94 102 VAL A C 1
ATOM 822 O O . VAL A 1 102 ? -8.703 -3.208 -0.609 1.00 97.94 102 VAL A O 1
ATOM 825 N N . GLU A 1 103 ? -9.125 -2.805 -2.787 1.00 98.06 103 GLU A N 1
ATOM 826 C CA . GLU A 1 103 ? -10.488 -2.278 -2.602 1.00 98.06 103 GLU A CA 1
ATOM 827 C C . GLU A 1 103 ? -11.354 -3.259 -1.791 1.00 98.06 103 GLU A C 1
ATOM 829 O O . GLU A 1 103 ? -11.890 -2.926 -0.732 1.00 98.06 103 GLU A O 1
ATOM 834 N N . ARG A 1 104 ? -11.419 -4.528 -2.216 1.00 98.19 104 ARG A N 1
ATOM 835 C CA . ARG A 1 104 ? -12.195 -5.566 -1.512 1.00 98.19 104 ARG A CA 1
ATOM 836 C C . ARG A 1 104 ? -11.704 -5.810 -0.087 1.00 98.19 104 ARG A C 1
ATOM 838 O O . ARG A 1 104 ? -12.507 -6.091 0.803 1.00 98.19 104 ARG A O 1
ATOM 845 N N . ALA A 1 105 ? -10.395 -5.757 0.147 1.00 98.31 105 ALA A N 1
ATOM 846 C CA . ALA A 1 105 ? -9.847 -5.932 1.486 1.00 98.31 105 ALA A CA 1
ATOM 847 C C . ALA A 1 105 ? -10.168 -4.727 2.390 1.00 98.31 105 ALA A C 1
ATOM 849 O O . ALA A 1 105 ? -10.531 -4.908 3.554 1.00 98.31 105 ALA A O 1
ATOM 850 N N . MET A 1 106 ? -10.136 -3.507 1.848 1.00 98.31 106 MET A N 1
ATOM 851 C CA . MET A 1 106 ? -10.581 -2.293 2.537 1.00 98.31 106 MET A CA 1
ATOM 852 C C . MET A 1 106 ? -12.067 -2.358 2.902 1.00 98.31 106 MET A C 1
ATOM 854 O O . MET A 1 106 ? -12.435 -2.019 4.029 1.00 98.31 106 MET A O 1
ATOM 858 N N . GLU A 1 107 ? -12.923 -2.849 2.001 1.00 98.25 107 GLU A N 1
ATOM 859 C CA . GLU A 1 107 ? -14.348 -3.085 2.274 1.00 98.25 107 GLU A CA 1
ATOM 860 C C . GLU A 1 107 ? -14.556 -4.041 3.452 1.00 98.25 107 GLU A C 1
ATOM 862 O O . GLU A 1 107 ? -15.383 -3.770 4.328 1.00 98.25 107 GLU A O 1
ATOM 867 N N . LYS A 1 108 ? -13.778 -5.129 3.524 1.00 97.81 108 LYS A N 1
ATOM 868 C CA . LYS A 1 108 ? -13.833 -6.091 4.637 1.00 97.81 108 LYS A CA 1
ATOM 869 C C . LYS A 1 108 ? -13.447 -5.457 5.967 1.00 97.81 108 LYS A C 1
ATOM 871 O O . LYS A 1 108 ? -14.155 -5.661 6.953 1.00 97.81 108 LYS A O 1
ATOM 876 N N . VAL A 1 109 ? -12.381 -4.655 5.998 1.00 97.62 109 VAL A N 1
ATOM 877 C CA . VAL A 1 109 ? -11.995 -3.904 7.204 1.00 97.62 109 VAL A CA 1
ATOM 878 C C . VAL A 1 109 ? -13.103 -2.925 7.593 1.00 97.62 109 VAL A C 1
ATOM 880 O O . VAL A 1 109 ? -13.523 -2.889 8.748 1.00 97.62 109 VAL A O 1
ATOM 883 N N . GLY A 1 110 ? -13.652 -2.184 6.628 1.00 97.06 110 GLY A N 1
ATOM 884 C CA . GLY A 1 110 ? -14.754 -1.254 6.864 1.00 97.06 110 GLY A CA 1
ATOM 885 C C . GLY A 1 110 ? -16.019 -1.935 7.398 1.00 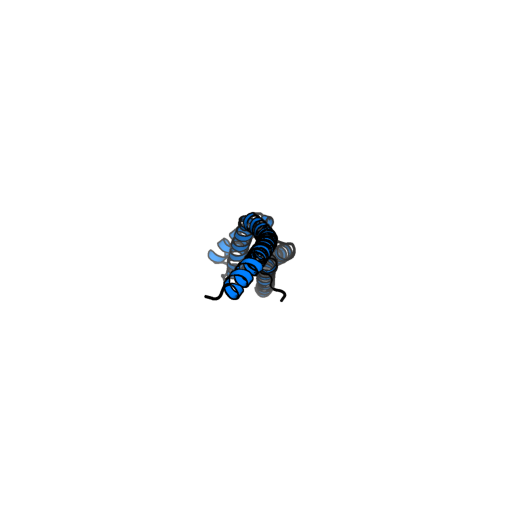97.06 110 GLY A C 1
ATOM 886 O O . GLY A 1 110 ? -16.697 -1.386 8.269 1.00 97.06 110 GLY A O 1
ATOM 887 N N . PHE A 1 111 ? -16.333 -3.136 6.910 1.00 95.88 111 PHE A N 1
ATOM 888 C CA . PHE A 1 111 ? -17.423 -3.959 7.426 1.00 95.88 111 PHE A CA 1
ATOM 889 C C . PHE A 1 111 ? -17.140 -4.424 8.859 1.00 95.88 111 PHE A C 1
ATOM 891 O O . PHE A 1 111 ? -17.981 -4.212 9.730 1.00 95.88 111 PHE A O 1
ATOM 898 N N . ALA A 1 112 ? -15.951 -4.972 9.123 1.00 94.81 112 ALA A N 1
ATOM 899 C CA . ALA A 1 112 ? -15.550 -5.425 10.454 1.00 94.81 112 ALA A CA 1
ATOM 900 C C . ALA A 1 112 ? -15.610 -4.290 11.491 1.00 94.81 112 ALA A C 1
ATOM 902 O O . ALA A 1 112 ? -16.175 -4.472 12.566 1.00 94.81 112 ALA A O 1
ATOM 903 N N . LEU A 1 113 ? -15.125 -3.092 11.142 1.00 94.44 113 LEU A N 1
ATOM 904 C CA . LEU A 1 113 ? -15.206 -1.902 11.996 1.00 94.44 113 LEU A CA 1
ATOM 905 C C . LEU A 1 113 ? -16.654 -1.511 12.302 1.00 94.44 113 LEU A C 1
ATOM 907 O O . LEU A 1 113 ? -16.999 -1.265 13.456 1.00 94.44 113 LEU A O 1
ATOM 911 N N . LYS A 1 114 ? -17.521 -1.466 11.283 1.00 92.81 114 LYS A N 1
ATOM 912 C CA . LYS A 1 114 ? -18.942 -1.131 11.467 1.00 92.81 114 LYS A CA 1
ATOM 913 C C . LYS A 1 114 ? -19.661 -2.157 12.337 1.00 92.81 114 LYS A C 1
ATOM 915 O O . LYS A 1 114 ? -20.538 -1.772 13.106 1.00 92.81 114 LYS A O 1
ATOM 920 N N . THR A 1 115 ? -19.318 -3.435 12.210 1.00 91.00 115 THR A N 1
ATOM 921 C CA . THR A 1 115 ? -19.879 -4.500 13.045 1.00 91.00 115 THR A CA 1
ATOM 922 C C . THR A 1 115 ? -19.399 -4.347 14.484 1.00 91.00 115 THR A C 1
ATOM 924 O O . THR A 1 115 ? -20.231 -4.170 15.366 1.00 91.00 115 THR A O 1
ATOM 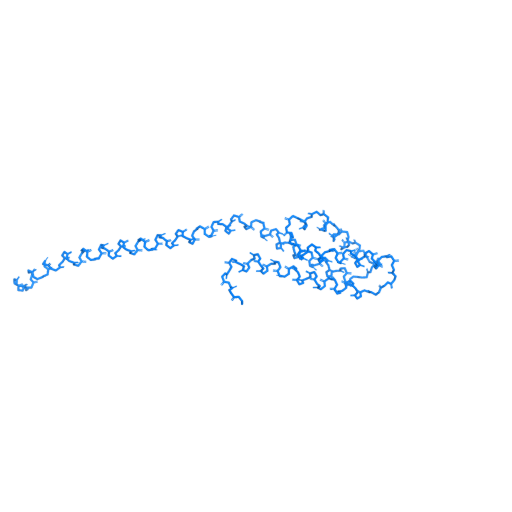927 N N . MET A 1 116 ? -18.089 -4.240 14.715 1.00 88.62 116 MET A N 1
ATOM 928 C CA . MET A 1 116 ? -17.498 -4.030 16.045 1.00 88.62 116 MET A CA 1
ATOM 929 C C . MET A 1 116 ? -18.041 -2.783 16.771 1.00 88.62 116 MET A C 1
ATOM 931 O O . MET A 1 116 ? -18.180 -2.774 17.984 1.00 88.62 116 MET A O 1
ATOM 935 N N . GLN A 1 117 ? -18.392 -1.714 16.052 1.00 84.81 117 GLN A N 1
ATOM 936 C CA . GLN A 1 117 ? -19.009 -0.529 16.665 1.00 84.81 117 GLN A CA 1
ATOM 937 C C . GLN A 1 117 ? -20.484 -0.719 17.052 1.00 84.81 117 GLN A C 1
ATOM 939 O O . GLN A 1 117 ? -21.017 0.048 17.853 1.00 84.81 117 GLN A O 1
ATOM 944 N N . ARG A 1 118 ? -21.176 -1.682 16.436 1.00 85.88 118 ARG A N 1
ATOM 945 C CA . ARG A 1 118 ? -22.613 -1.944 16.640 1.00 85.88 118 ARG A CA 1
ATOM 946 C C . ARG A 1 118 ? -22.873 -3.120 17.569 1.00 85.88 118 ARG A C 1
ATOM 948 O O . ARG A 1 118 ? -23.948 -3.202 18.156 1.00 85.88 118 ARG A O 1
ATOM 955 N N . THR A 1 119 ? -21.923 -4.034 17.652 1.00 76.31 119 THR A N 1
ATOM 956 C CA . THR A 1 119 ? -21.980 -5.265 18.430 1.00 76.31 119 THR A CA 1
ATOM 957 C C . THR A 1 119 ? -20.718 -5.348 19.266 1.00 76.31 119 THR A C 1
ATOM 959 O O . THR A 1 119 ? -19.655 -5.029 18.750 1.00 76.31 119 THR A O 1
ATOM 962 N N . ASP A 1 120 ? -20.803 -5.852 20.495 1.00 71.31 120 ASP A N 1
ATOM 963 C CA . ASP A 1 120 ? -19.640 -6.151 21.353 1.00 71.31 120 ASP A CA 1
ATOM 964 C C . ASP A 1 120 ? -18.865 -7.394 20.835 1.00 71.31 120 ASP A C 1
ATOM 966 O O . ASP A 1 120 ? -18.447 -8.274 21.587 1.00 71.31 120 ASP A O 1
ATOM 970 N N . GLU A 1 121 ? -18.792 -7.540 19.505 1.00 67.06 121 GLU A N 1
ATOM 971 C CA . GLU A 1 121 ? -18.188 -8.670 18.814 1.00 67.06 121 GLU A CA 1
ATOM 972 C C . GLU A 1 121 ? -16.663 -8.663 18.972 1.00 67.06 121 GLU A C 1
ATOM 974 O O . GLU A 1 121 ? -16.041 -7.602 19.071 1.00 67.06 121 GLU A O 1
ATOM 979 N N . PRO A 1 122 ? -16.028 -9.849 18.955 1.00 62.44 122 PRO A N 1
ATOM 980 C CA . PRO A 1 122 ? -14.600 -9.959 19.201 1.00 62.44 122 PRO A CA 1
ATOM 981 C C . PRO A 1 122 ? -13.755 -9.237 18.143 1.00 62.44 122 PRO A C 1
ATOM 983 O O . PRO A 1 122 ? -13.959 -9.415 16.940 1.00 62.44 122 PRO A O 1
ATOM 986 N N . HIS A 1 123 ? -12.694 -8.568 18.607 1.00 79.12 123 HIS A N 1
ATOM 987 C CA . HIS A 1 123 ? -11.632 -7.938 17.801 1.00 79.12 123 HIS A CA 1
ATOM 988 C C . HIS A 1 123 ? -11.028 -8.841 16.707 1.00 79.12 123 HIS A C 1
ATOM 990 O O . HIS A 1 123 ? -10.466 -8.347 15.732 1.00 79.12 123 HIS A O 1
ATOM 996 N N . LYS A 1 124 ? -11.191 -10.164 16.818 1.00 87.62 124 LYS A N 1
ATOM 997 C CA . LYS A 1 124 ? -10.650 -11.152 15.881 1.00 87.62 124 LYS A CA 1
ATOM 998 C C . LYS A 1 124 ? -11.112 -10.959 14.430 1.00 87.62 124 LYS A C 1
ATOM 1000 O O . LYS A 1 124 ? -10.324 -11.154 13.513 1.00 87.62 124 LYS A O 1
ATOM 1005 N N . VAL A 1 125 ? -12.366 -10.559 14.196 1.00 90.88 125 VAL A N 1
ATOM 1006 C CA . VAL A 1 125 ? -12.859 -10.336 12.818 1.00 90.88 125 VAL A CA 1
ATOM 1007 C C . VAL A 1 125 ? -12.125 -9.161 12.162 1.00 90.88 125 VAL A C 1
ATOM 1009 O O . VAL A 1 125 ? -11.812 -9.206 10.973 1.00 90.88 125 VAL A O 1
ATOM 1012 N N . LEU A 1 126 ? -11.817 -8.123 12.946 1.00 94.06 126 LEU A N 1
ATOM 1013 C CA . LEU A 1 126 ? -11.029 -6.982 12.491 1.00 94.06 126 LEU A CA 1
ATOM 1014 C C . LEU A 1 126 ? -9.565 -7.375 12.252 1.00 94.06 126 LEU A C 1
ATOM 1016 O O . LEU A 1 126 ? -9.004 -6.982 11.234 1.00 94.06 126 LEU A O 1
ATOM 1020 N N . GLU A 1 127 ? -8.970 -8.171 13.144 1.00 95.19 127 GLU A N 1
ATOM 1021 C CA . GLU A 1 127 ? -7.607 -8.705 12.990 1.00 95.19 127 GLU A CA 1
ATOM 1022 C C . GLU A 1 127 ? -7.436 -9.468 11.671 1.00 95.19 127 GLU A C 1
ATOM 1024 O O . GLU A 1 127 ? -6.530 -9.160 10.894 1.00 95.19 127 GLU A O 1
ATOM 1029 N N . ASP A 1 128 ? -8.336 -10.416 11.392 1.00 95.69 128 ASP A N 1
ATOM 1030 C CA . ASP A 1 128 ? -8.291 -11.235 10.179 1.00 95.69 128 ASP A CA 1
ATOM 1031 C C . ASP A 1 128 ? -8.447 -10.363 8.916 1.00 95.69 128 ASP A C 1
ATOM 1033 O O . ASP A 1 128 ? -7.695 -10.519 7.950 1.00 95.69 128 ASP A O 1
ATOM 1037 N N . ALA A 1 129 ? -9.373 -9.395 8.934 1.00 97.12 129 ALA A N 1
ATOM 1038 C CA . ALA A 1 129 ? -9.583 -8.474 7.816 1.00 97.12 129 ALA A CA 1
ATOM 1039 C C . ALA A 1 129 ? -8.375 -7.551 7.573 1.00 97.12 129 ALA A C 1
ATOM 1041 O O . ALA A 1 129 ? -7.998 -7.309 6.425 1.00 97.12 129 ALA A O 1
ATOM 1042 N N . VAL A 1 130 ? -7.744 -7.047 8.637 1.00 97.56 130 VAL A N 1
ATOM 1043 C CA . VAL A 1 130 ? -6.550 -6.193 8.536 1.00 97.56 130 VAL A CA 1
ATOM 1044 C C . VAL A 1 130 ? -5.339 -6.984 8.047 1.00 97.56 130 VAL A C 1
ATOM 1046 O O . VAL A 1 130 ? -4.553 -6.464 7.253 1.00 97.56 130 VAL A O 1
ATOM 1049 N N . LEU A 1 131 ? -5.196 -8.248 8.453 1.00 97.75 131 LEU A N 1
ATOM 1050 C CA . LEU A 1 131 ? -4.156 -9.125 7.921 1.00 97.75 131 LEU A CA 1
ATOM 1051 C C . LEU A 1 131 ? -4.360 -9.396 6.423 1.00 9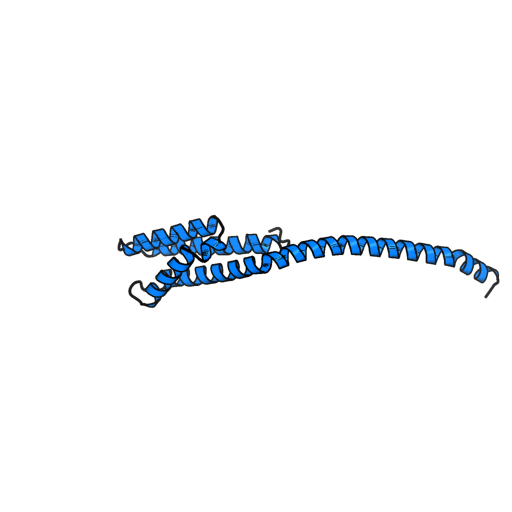7.75 131 LEU A C 1
ATOM 1053 O O . LEU A 1 131 ? -3.401 -9.345 5.653 1.00 97.75 131 LEU A O 1
ATOM 1057 N N . GLU A 1 132 ? -5.601 -9.636 5.992 1.00 97.94 132 GLU A N 1
ATOM 1058 C CA . GLU A 1 132 ? -5.924 -9.789 4.570 1.00 97.94 132 GLU A CA 1
ATOM 1059 C C . GLU A 1 132 ? -5.592 -8.518 3.773 1.00 97.94 132 GLU A C 1
ATOM 1061 O O . GLU A 1 132 ? -4.973 -8.602 2.711 1.00 97.94 132 GLU A O 1
ATOM 1066 N N . LEU A 1 133 ? -5.913 -7.338 4.314 1.00 98.44 133 LEU A N 1
ATOM 1067 C CA . LEU A 1 133 ? -5.533 -6.056 3.721 1.00 98.44 133 LEU A CA 1
ATOM 1068 C C . LEU A 1 133 ? -4.013 -5.908 3.597 1.00 98.44 133 LEU A C 1
ATOM 1070 O O . LEU A 1 133 ? -3.526 -5.507 2.544 1.00 98.44 133 LEU A O 1
ATOM 1074 N N . ALA A 1 134 ? -3.242 -6.281 4.620 1.00 97.88 134 ALA A N 1
ATOM 1075 C CA . ALA A 1 134 ? -1.782 -6.235 4.548 1.00 97.88 134 ALA A CA 1
ATOM 1076 C C . ALA A 1 134 ? -1.221 -7.128 3.424 1.00 97.88 134 ALA A C 1
ATOM 1078 O O . ALA A 1 134 ? -0.280 -6.727 2.732 1.00 97.88 134 ALA A O 1
ATOM 1079 N N . HIS A 1 135 ? -1.809 -8.309 3.203 1.00 97.75 135 HIS A N 1
ATOM 1080 C CA . HIS A 1 135 ? -1.442 -9.174 2.079 1.00 97.75 135 HIS A CA 1
ATOM 1081 C C . HIS A 1 135 ? -1.808 -8.552 0.729 1.00 97.75 135 HIS A C 1
ATOM 1083 O O . HIS A 1 135 ? -0.953 -8.502 -0.152 1.00 97.75 135 HIS A O 1
ATOM 1089 N N . ALA A 1 136 ? -3.018 -8.005 0.587 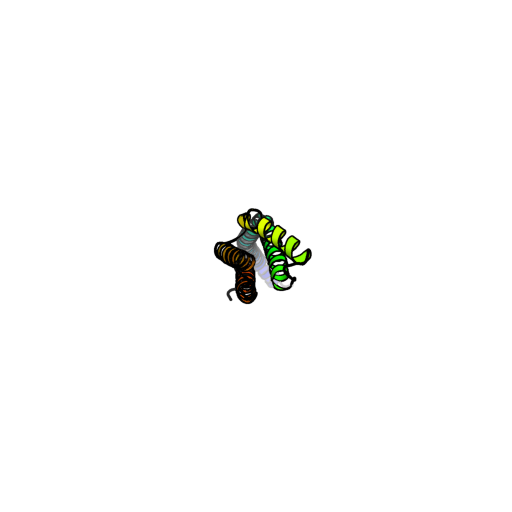1.00 97.81 136 ALA A N 1
ATOM 1090 C CA . ALA A 1 136 ? -3.446 -7.345 -0.647 1.00 97.81 136 ALA A CA 1
ATOM 1091 C C . ALA A 1 136 ? -2.534 -6.158 -1.010 1.00 97.81 136 ALA A C 1
ATOM 1093 O O . ALA A 1 136 ? -2.098 -6.033 -2.152 1.00 97.81 136 ALA A O 1
ATOM 1094 N N . LEU A 1 137 ? -2.164 -5.327 -0.028 1.00 97.06 137 LEU A N 1
ATOM 1095 C CA . LEU A 1 137 ? -1.245 -4.201 -0.229 1.00 97.06 137 LEU A CA 1
ATOM 1096 C C . LEU A 1 137 ? 0.150 -4.674 -0.662 1.00 97.06 137 LEU A C 1
ATOM 1098 O O . LEU A 1 137 ? 0.745 -4.107 -1.581 1.00 97.06 137 LEU A O 1
ATOM 1102 N N . ARG A 1 138 ? 0.680 -5.725 -0.020 1.00 94.88 138 ARG A N 1
ATOM 1103 C CA . ARG A 1 138 ? 1.965 -6.330 -0.398 1.00 94.88 138 ARG A CA 1
ATOM 1104 C C . ARG A 1 138 ? 1.926 -6.843 -1.833 1.00 94.88 138 ARG A C 1
ATOM 1106 O O . ARG A 1 138 ? 2.849 -6.568 -2.596 1.00 94.88 138 ARG A O 1
ATOM 1113 N N . ASP A 1 139 ? 0.888 -7.588 -2.183 1.00 94.44 139 ASP A N 1
ATOM 1114 C CA . ASP A 1 139 ? 0.776 -8.209 -3.496 1.00 94.44 139 ASP A CA 1
ATOM 1115 C C . ASP A 1 139 ? 0.568 -7.148 -4.586 1.00 94.44 139 ASP A C 1
ATOM 1117 O O . ASP A 1 139 ? 1.194 -7.242 -5.640 1.00 94.44 139 ASP A O 1
ATOM 1121 N N . GLY A 1 140 ? -0.180 -6.074 -4.311 1.00 92.56 140 GLY A N 1
ATOM 1122 C CA . GLY A 1 140 ? -0.291 -4.917 -5.204 1.00 92.56 140 GLY A CA 1
ATOM 1123 C C . GLY A 1 140 ? 1.057 -4.229 -5.463 1.00 92.56 140 GLY A C 1
ATOM 1124 O O . GLY A 1 140 ? 1.407 -3.968 -6.615 1.00 92.56 140 GLY A O 1
ATOM 1125 N N . ILE A 1 141 ? 1.882 -4.028 -4.423 1.00 91.44 141 ILE A N 1
ATOM 1126 C CA . ILE A 1 141 ? 3.253 -3.502 -4.584 1.00 91.44 141 ILE A CA 1
ATOM 1127 C C . ILE A 1 141 ? 4.097 -4.458 -5.430 1.00 91.44 141 ILE A C 1
ATOM 1129 O O . ILE A 1 141 ? 4.767 -4.025 -6.365 1.00 91.44 141 ILE A O 1
ATOM 1133 N N . VAL A 1 142 ? 4.077 -5.758 -5.130 1.00 88.94 142 VAL A N 1
ATOM 1134 C CA . VAL A 1 142 ? 4.859 -6.751 -5.882 1.00 88.94 142 VAL A CA 1
ATOM 1135 C C . VAL A 1 142 ? 4.414 -6.813 -7.341 1.00 88.94 142 VAL A C 1
ATOM 1137 O O . VAL A 1 142 ? 5.265 -6.909 -8.216 1.00 88.94 142 VAL A O 1
ATOM 1140 N N . ASN A 1 143 ? 3.123 -6.707 -7.637 1.00 86.25 143 ASN A N 1
ATOM 1141 C CA . ASN A 1 143 ? 2.634 -6.752 -9.011 1.00 86.25 143 ASN A CA 1
ATOM 1142 C C . ASN A 1 143 ? 3.054 -5.510 -9.807 1.00 86.25 143 ASN A C 1
ATOM 1144 O O . ASN A 1 143 ? 3.575 -5.643 -10.912 1.00 86.25 143 ASN A O 1
ATOM 1148 N N . GLU A 1 144 ? 2.896 -4.310 -9.248 1.00 82.88 144 GLU A N 1
ATOM 1149 C CA . GLU A 1 144 ? 3.185 -3.066 -9.973 1.00 82.88 144 GLU A CA 1
ATOM 1150 C C . GLU A 1 144 ? 4.683 -2.743 -10.053 1.00 82.88 144 GLU A C 1
ATOM 1152 O O . GLU A 1 144 ? 5.172 -2.259 -11.078 1.00 82.88 144 GLU A O 1
ATOM 1157 N N . TRP A 1 145 ? 5.438 -3.054 -8.997 1.00 77.88 145 TRP A N 1
ATOM 1158 C CA . TRP A 1 145 ? 6.881 -2.820 -8.950 1.00 77.88 145 TRP A CA 1
ATOM 1159 C C . TRP A 1 145 ? 7.667 -4.019 -9.491 1.00 77.88 145 TRP A C 1
ATOM 1161 O O . TRP A 1 145 ? 8.576 -3.832 -10.297 1.00 77.88 145 TRP A O 1
ATOM 1171 N N . GLY A 1 146 ? 7.292 -5.246 -9.111 1.00 67.06 146 GLY A N 1
ATOM 1172 C CA . GLY A 1 146 ? 7.915 -6.513 -9.529 1.00 67.06 146 GLY A CA 1
ATOM 1173 C C . GLY A 1 146 ? 7.807 -6.799 -11.027 1.00 67.06 146 GLY A C 1
ATOM 1174 O O . GLY A 1 146 ? 8.753 -7.326 -11.615 1.00 67.06 146 GLY A O 1
ATOM 1175 N N . ALA A 1 147 ? 6.712 -6.381 -11.676 1.00 59.44 147 ALA A N 1
ATOM 1176 C CA . ALA A 1 147 ? 6.551 -6.522 -13.126 1.00 59.44 147 ALA A CA 1
ATOM 1177 C C . ALA A 1 147 ? 7.612 -5.752 -13.936 1.00 59.44 147 ALA A C 1
ATOM 1179 O O . ALA A 1 147 ? 7.915 -6.138 -15.065 1.00 59.44 147 ALA A O 1
ATOM 1180 N N . HIS A 1 148 ? 8.215 -4.699 -13.369 1.00 52.91 148 HIS A N 1
ATOM 1181 C CA . HIS A 1 148 ? 9.293 -3.941 -14.020 1.00 52.91 148 HIS A CA 1
ATOM 1182 C C . HIS A 1 148 ? 10.696 -4.467 -13.703 1.00 52.91 148 HIS A C 1
ATOM 1184 O O . HIS A 1 148 ? 11.603 -4.290 -14.514 1.00 52.91 148 HIS A O 1
ATOM 1190 N N . ILE A 1 149 ? 10.889 -5.158 -12.575 1.00 54.78 149 ILE A N 1
ATOM 1191 C CA . ILE A 1 149 ? 12.201 -5.670 -12.132 1.00 54.78 149 ILE A CA 1
ATOM 1192 C C . ILE A 1 149 ? 12.513 -7.069 -12.675 1.00 54.78 149 ILE A C 1
ATOM 1194 O O . ILE A 1 149 ? 13.288 -7.796 -12.076 1.00 54.78 149 ILE A O 1
ATOM 1198 N N . GLY A 1 150 ? 11.944 -7.494 -13.806 1.00 48.34 150 GLY A N 1
ATOM 1199 C CA . GLY A 1 150 ? 12.363 -8.726 -14.497 1.00 48.34 150 GLY A CA 1
ATOM 1200 C C . GLY A 1 150 ? 12.351 -10.018 -13.658 1.00 48.34 150 GLY A C 1
ATOM 1201 O O . GLY A 1 150 ? 12.936 -11.019 -14.077 1.00 48.34 150 GLY A O 1
ATOM 1202 N N 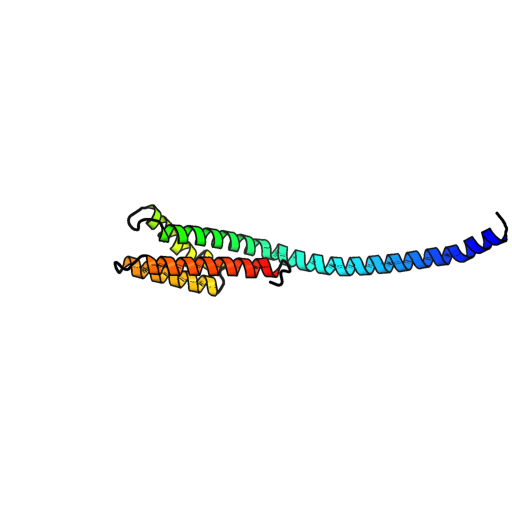. THR A 1 151 ? 11.707 -10.031 -12.489 1.00 45.78 151 THR A N 1
ATOM 1203 C CA . THR A 1 151 ? 11.650 -11.199 -11.616 1.00 45.78 151 THR A CA 1
ATOM 1204 C C . THR A 1 151 ? 10.498 -12.076 -12.066 1.00 45.78 151 THR A C 1
ATOM 1206 O O . THR A 1 151 ? 9.351 -11.878 -11.674 1.00 45.78 151 THR A O 1
ATOM 1209 N N . LYS A 1 152 ? 10.819 -13.074 -12.895 1.00 39.75 152 LYS A N 1
ATOM 1210 C CA . LYS A 1 152 ? 10.080 -14.337 -12.857 1.00 39.75 152 LYS A CA 1
ATOM 1211 C C . LYS A 1 152 ? 10.300 -14.921 -11.461 1.00 39.75 152 LYS A C 1
ATOM 1213 O O . LYS A 1 152 ? 11.420 -15.335 -11.164 1.00 39.75 152 LYS A O 1
ATOM 1218 N N . ILE A 1 153 ? 9.274 -14.860 -10.618 1.00 39.97 153 ILE A N 1
ATOM 1219 C CA . ILE A 1 153 ? 9.184 -15.690 -9.412 1.00 39.97 153 ILE A CA 1
ATOM 1220 C C . ILE A 1 153 ? 8.657 -17.055 -9.850 1.00 39.97 153 ILE A C 1
ATOM 1222 O O . ILE A 1 153 ? 7.719 -17.064 -10.683 1.00 39.97 153 ILE A O 1
#

Secondary structure (DSSP, 8-state):
--HHHHHHHHHHHHHHHHHHHHHHHHHHHHHHHHHHHHHHHHHHHHHHHHHHHHHHHHHHHHHHHHHHHHHS-TTSHHHHHHHHHHHHIIIIIGGGT--HHHHHHHHHHHHHHHHHHHS---THHHHHHHHHHHHHHHHHHHHHHHTTTT---

pLDDT: mean 86.34, std 13.82, range [39.75, 98.56]

Radius of gyration: 30.43 Å; chains: 1; bounding box: 86×25×74 Å

Sequence (153 aa):
MSPETAKFITDISPFGTALATVVGAVWIALTYFRGQKDAAIARLFESRKPFLELQLKLYTETAQIAGRLVVANVDNEEFKQALYRFWQLYWSELAVVEDQQVERAMEKVGFALKTMQRTDEPHKVLEDAVLELAHALRDGIVNEWGAHIGTKI